Protein AF-A0A8I6S4B0-F1 (afdb_monomer)

Structure (mmCIF, N/CA/C/O backbone):
data_AF-A0A8I6S4B0-F1
#
_entry.id   AF-A0A8I6S4B0-F1
#
loop_
_atom_site.group_PDB
_atom_site.id
_atom_site.type_symbol
_atom_site.label_atom_id
_atom_site.label_alt_id
_atom_site.label_comp_id
_atom_site.label_asym_id
_atom_site.label_entity_id
_atom_site.label_seq_id
_atom_site.pdbx_PDB_ins_code
_atom_site.Cartn_x
_atom_site.Cartn_y
_atom_site.Cartn_z
_atom_site.occupancy
_atom_site.B_iso_or_equiv
_atom_site.auth_seq_id
_atom_site.auth_comp_id
_atom_site.auth_asym_id
_atom_site.auth_atom_id
_atom_site.pdbx_PDB_model_num
ATOM 1 N N . MET A 1 1 ? 29.701 54.130 19.576 1.00 56.31 1 MET A N 1
ATOM 2 C CA . MET A 1 1 ? 31.025 53.532 19.880 1.00 56.31 1 MET A CA 1
ATOM 3 C C . MET A 1 1 ? 30.934 52.003 20.043 1.00 56.31 1 MET A C 1
ATOM 5 O O . MET A 1 1 ? 31.417 51.473 21.028 1.00 56.31 1 MET A O 1
ATOM 9 N N . ALA A 1 2 ? 30.319 51.263 19.106 1.00 49.75 2 ALA A N 1
ATOM 10 C CA . ALA A 1 2 ? 30.254 49.789 19.199 1.00 49.75 2 ALA A CA 1
ATOM 11 C C . ALA A 1 2 ? 29.962 49.091 17.852 1.00 49.75 2 ALA A C 1
ATOM 13 O O . ALA A 1 2 ? 29.306 48.055 17.821 1.00 49.75 2 ALA A O 1
ATOM 14 N N . GLN A 1 3 ? 30.398 49.660 16.721 1.00 53.59 3 GLN A N 1
ATOM 15 C CA . GLN A 1 3 ? 30.021 49.119 15.403 1.00 53.59 3 GLN A CA 1
ATOM 16 C C . GLN A 1 3 ? 31.141 49.125 14.353 1.00 53.59 3 GLN A C 1
ATOM 18 O O . GLN A 1 3 ? 30.878 48.882 13.185 1.00 53.59 3 GLN A O 1
ATOM 23 N N . PHE A 1 4 ? 32.395 49.331 14.774 1.00 53.09 4 PHE A N 1
ATOM 24 C CA . PHE A 1 4 ? 33.564 49.317 13.879 1.00 53.09 4 PHE A CA 1
ATOM 25 C C . PHE A 1 4 ? 34.634 48.268 14.242 1.00 53.09 4 PHE A C 1
ATOM 27 O O . PHE A 1 4 ? 35.578 48.080 13.488 1.00 53.09 4 PHE A O 1
ATOM 34 N N . PHE A 1 5 ? 34.471 47.509 15.336 1.00 47.19 5 PHE A N 1
ATOM 35 C CA . PHE A 1 5 ? 35.444 46.480 15.750 1.00 47.19 5 PHE A CA 1
ATOM 36 C C . PHE A 1 5 ? 35.205 45.080 15.158 1.00 47.19 5 PHE A C 1
ATOM 38 O O . PHE A 1 5 ? 36.092 44.236 15.222 1.00 47.19 5 PHE A O 1
ATOM 45 N N . LYS A 1 6 ? 34.042 44.806 14.549 1.00 41.59 6 LYS A N 1
ATOM 46 C CA . LYS A 1 6 ? 33.735 43.470 13.995 1.00 41.59 6 LYS A CA 1
ATOM 47 C C . LYS A 1 6 ? 34.281 43.217 12.586 1.00 41.59 6 LYS A C 1
ATOM 49 O O . LYS A 1 6 ? 34.340 42.066 12.179 1.00 41.59 6 LYS A O 1
ATOM 54 N N . VAL A 1 7 ? 34.712 44.250 11.858 1.00 48.53 7 VAL A N 1
ATOM 55 C CA . VAL A 1 7 ? 35.228 44.084 10.482 1.00 48.53 7 VAL A CA 1
ATOM 56 C C . VAL A 1 7 ? 36.734 43.783 10.469 1.00 48.53 7 VAL A C 1
ATOM 58 O O . VAL A 1 7 ? 37.209 43.064 9.598 1.00 48.53 7 VAL A O 1
ATOM 61 N N . ALA A 1 8 ? 37.486 44.232 11.479 1.00 49.47 8 ALA A N 1
ATOM 62 C CA . ALA A 1 8 ? 38.935 44.014 11.537 1.00 49.47 8 ALA A CA 1
ATOM 63 C C . ALA A 1 8 ? 39.343 42.578 11.934 1.00 49.47 8 ALA A C 1
ATOM 65 O O . ALA A 1 8 ? 40.435 42.142 11.584 1.00 49.47 8 ALA A O 1
ATOM 66 N N . LEU A 1 9 ? 38.477 41.814 12.614 1.00 46.06 9 LEU A N 1
ATOM 67 C CA . LEU A 1 9 ? 38.795 40.438 13.030 1.00 46.06 9 LEU A CA 1
ATOM 68 C C . LEU A 1 9 ? 38.644 39.411 11.889 1.00 46.06 9 LEU A C 1
ATOM 70 O O . LEU A 1 9 ? 39.206 38.324 11.963 1.00 46.06 9 LEU A O 1
ATOM 74 N N . PHE A 1 10 ? 37.922 39.745 10.814 1.00 46.94 10 PHE A N 1
ATOM 75 C CA . PHE A 1 10 ? 37.656 38.793 9.728 1.00 46.94 10 PHE A CA 1
ATOM 76 C C . PHE A 1 10 ? 38.780 38.732 8.678 1.00 46.94 10 PHE A C 1
ATOM 78 O O . PHE A 1 10 ? 38.940 37.720 8.005 1.00 46.94 10 PHE A O 1
ATOM 85 N N . ALA A 1 11 ? 39.605 39.778 8.561 1.00 50.56 11 ALA A N 1
ATOM 86 C CA . ALA A 1 11 ? 40.691 39.819 7.578 1.00 50.56 11 ALA A CA 1
ATOM 87 C C . ALA A 1 11 ? 41.977 39.100 8.039 1.00 50.56 11 ALA A C 1
ATOM 89 O O . ALA A 1 11 ? 42.786 38.700 7.206 1.00 50.56 11 ALA A O 1
ATOM 90 N N . ALA A 1 12 ? 42.171 38.891 9.347 1.00 46.47 12 ALA A N 1
ATOM 91 C CA . ALA A 1 12 ? 43.397 38.284 9.878 1.00 46.47 12 ALA A CA 1
ATOM 92 C C . ALA A 1 12 ? 43.407 36.740 9.843 1.00 46.47 12 ALA A C 1
ATOM 94 O O . ALA A 1 12 ? 44.477 36.140 9.869 1.00 46.47 12 ALA A O 1
ATOM 95 N N . LEU A 1 13 ? 42.245 36.080 9.739 1.00 44.72 13 LEU A N 1
ATOM 96 C CA . LEU A 1 13 ? 42.151 34.610 9.708 1.00 44.72 13 LEU A CA 1
ATOM 97 C C . LEU A 1 13 ? 42.409 33.993 8.325 1.00 44.72 13 LEU A C 1
ATOM 99 O O . LEU A 1 13 ? 42.741 32.816 8.235 1.00 44.72 13 LEU A O 1
ATOM 103 N N . VAL A 1 14 ? 42.307 34.778 7.249 1.00 48.75 14 VAL A N 1
ATOM 104 C CA . VAL A 1 14 ? 42.539 34.285 5.879 1.00 48.75 14 VAL A CA 1
ATOM 105 C C . VAL A 1 14 ? 44.039 34.196 5.564 1.00 48.75 14 VAL A C 1
ATOM 107 O O . VAL A 1 14 ? 44.466 33.308 4.832 1.00 48.75 14 VAL A O 1
ATOM 110 N N . ALA A 1 15 ? 44.867 35.055 6.169 1.00 52.44 15 ALA A N 1
ATOM 111 C CA . ALA A 1 15 ? 46.301 35.127 5.877 1.00 52.44 15 ALA A CA 1
ATOM 112 C C . ALA A 1 15 ? 47.161 34.053 6.577 1.00 52.44 15 ALA A C 1
ATOM 114 O O . ALA A 1 15 ? 48.301 33.843 6.175 1.00 52.44 15 ALA A O 1
ATOM 115 N N . LEU A 1 16 ? 46.646 33.347 7.592 1.00 43.81 16 LEU A N 1
ATOM 116 C CA . LEU A 1 16 ? 47.390 32.263 8.259 1.00 43.81 16 LEU A CA 1
ATOM 117 C C . LEU A 1 16 ? 47.235 30.902 7.547 1.00 43.81 16 LEU A C 1
ATOM 119 O O . LEU A 1 16 ? 47.942 29.952 7.866 1.00 43.81 16 LEU A O 1
ATOM 123 N N . CYS A 1 17 ? 46.325 30.787 6.574 1.00 52.12 17 CYS A N 1
ATOM 124 C CA . CYS A 1 17 ? 45.951 29.502 5.976 1.00 52.12 17 CYS A CA 1
ATOM 125 C C . CYS A 1 17 ? 46.821 29.083 4.769 1.00 52.12 17 CYS A C 1
ATOM 127 O O . CYS A 1 17 ? 46.672 27.974 4.269 1.00 52.12 17 CYS A O 1
ATOM 129 N N . THR A 1 18 ? 47.750 29.922 4.295 1.00 50.62 18 THR A N 1
ATOM 130 C CA . THR A 1 18 ? 48.468 29.679 3.024 1.00 50.62 18 THR A CA 1
ATOM 131 C C . THR A 1 18 ? 49.934 29.253 3.163 1.00 50.62 18 THR A C 1
ATOM 133 O O . THR A 1 18 ? 50.663 29.316 2.179 1.00 50.62 18 THR A O 1
ATOM 136 N N . ALA A 1 19 ? 50.406 28.852 4.348 1.00 56.97 19 ALA A N 1
ATOM 137 C CA . ALA A 1 19 ? 51.841 28.615 4.578 1.00 56.97 19 ALA A CA 1
ATOM 138 C C . ALA A 1 19 ? 52.209 27.238 5.167 1.00 56.97 19 ALA A C 1
ATOM 140 O O . ALA A 1 19 ? 53.263 27.108 5.784 1.00 56.97 19 ALA A O 1
ATOM 141 N N . PHE A 1 20 ? 51.393 26.202 4.952 1.00 52.09 20 PHE A N 1
ATOM 142 C CA . PHE A 1 20 ? 51.799 24.820 5.234 1.00 52.09 20 PHE A CA 1
ATOM 143 C C . PHE A 1 20 ? 51.705 23.987 3.947 1.00 52.09 20 PHE A C 1
ATOM 145 O O . PHE A 1 20 ? 50.595 23.801 3.448 1.00 52.09 20 PHE A O 1
ATOM 152 N N . PRO A 1 21 ? 52.831 23.522 3.366 1.00 56.28 21 PRO A N 1
ATOM 153 C CA . PRO A 1 21 ? 52.785 22.662 2.188 1.00 56.28 21 PRO A CA 1
ATOM 154 C C . PRO A 1 21 ? 52.135 21.314 2.539 1.00 56.28 21 PRO A C 1
ATOM 156 O O . PRO A 1 21 ? 52.511 20.643 3.500 1.00 56.28 21 PRO A O 1
ATOM 159 N N . VAL A 1 22 ? 51.123 20.949 1.750 1.00 56.44 22 VAL A N 1
ATOM 160 C CA . VAL A 1 22 ? 50.162 19.843 1.938 1.00 56.44 22 VAL A CA 1
ATOM 161 C C . VAL A 1 22 ? 50.714 18.523 1.369 1.00 56.44 22 VAL A C 1
ATOM 163 O O . VAL A 1 22 ? 49.997 17.749 0.752 1.00 56.44 22 VAL A O 1
ATOM 166 N N . GLU A 1 23 ? 52.010 18.255 1.515 1.00 53.72 23 GLU A N 1
ATOM 167 C CA . GLU A 1 23 ? 52.660 17.147 0.784 1.00 53.72 23 GLU A CA 1
ATOM 168 C C . GLU A 1 23 ? 53.089 15.964 1.663 1.00 53.72 23 GLU A C 1
ATOM 170 O O . GLU A 1 23 ? 53.444 14.918 1.135 1.00 53.72 23 GLU A O 1
ATOM 175 N N . TYR A 1 24 ? 52.977 16.056 2.993 1.00 51.09 24 TYR A N 1
ATOM 176 C CA . TYR A 1 24 ? 53.431 14.979 3.890 1.00 51.09 24 TYR A CA 1
ATOM 177 C C . TYR A 1 24 ? 52.361 13.921 4.239 1.00 51.09 24 TYR A C 1
ATOM 179 O O . TYR A 1 24 ? 52.690 12.862 4.763 1.00 51.09 24 TYR A O 1
ATOM 187 N N . LEU A 1 25 ? 51.074 14.161 3.961 1.00 52.44 25 LEU A N 1
ATOM 188 C CA . LEU A 1 25 ? 49.995 13.229 4.347 1.00 52.44 25 LEU A CA 1
ATOM 189 C C . LEU A 1 25 ? 49.601 12.223 3.254 1.00 52.44 25 LEU A C 1
ATOM 191 O O . LEU A 1 25 ? 48.830 11.309 3.529 1.00 52.44 25 LEU A O 1
ATOM 195 N N . ALA A 1 26 ? 50.132 12.356 2.037 1.00 52.47 26 ALA A N 1
ATOM 196 C CA . ALA A 1 26 ? 49.772 11.480 0.921 1.00 52.47 26 ALA A CA 1
ATOM 197 C C . ALA A 1 26 ? 50.385 10.068 1.023 1.00 52.47 26 ALA A C 1
ATOM 199 O O . ALA A 1 26 ? 49.853 9.127 0.440 1.00 52.47 26 ALA A O 1
ATOM 200 N N . GLU A 1 27 ? 51.484 9.898 1.766 1.00 53.72 27 GLU A N 1
ATOM 201 C CA . GLU A 1 27 ? 52.213 8.621 1.817 1.00 53.72 27 GLU A CA 1
ATOM 202 C C . GLU A 1 27 ? 51.627 7.596 2.801 1.00 53.72 27 GLU A C 1
ATOM 204 O O . GLU A 1 27 ? 51.869 6.401 2.642 1.00 53.72 27 GLU A O 1
ATOM 209 N N . LEU A 1 28 ? 50.828 8.017 3.790 1.00 52.91 28 LEU A N 1
ATOM 210 C CA . LEU A 1 28 ? 50.251 7.088 4.774 1.00 52.91 28 LEU A CA 1
ATOM 211 C C . LEU A 1 28 ? 48.935 6.441 4.309 1.00 52.91 28 LEU A C 1
ATOM 213 O O . LEU A 1 28 ? 48.594 5.357 4.774 1.00 52.91 28 LEU A O 1
ATOM 217 N N . ASP A 1 29 ? 48.206 7.092 3.399 1.00 49.72 29 ASP A N 1
ATOM 218 C CA . ASP A 1 29 ? 46.874 6.653 2.953 1.00 49.72 29 ASP A CA 1
ATOM 219 C C . ASP A 1 29 ? 46.955 5.487 1.949 1.00 49.72 29 ASP A C 1
ATOM 221 O O . ASP A 1 29 ? 46.110 4.595 1.923 1.00 49.72 29 ASP A O 1
ATOM 225 N N . TYR A 1 30 ? 48.043 5.420 1.174 1.00 53.50 30 TYR A N 1
ATOM 226 C CA . TYR A 1 30 ? 48.243 4.371 0.168 1.00 53.50 30 TYR A CA 1
ATOM 227 C C . TYR A 1 30 ? 48.518 2.982 0.760 1.00 53.50 30 TYR A C 1
ATOM 229 O O . TYR A 1 30 ? 48.331 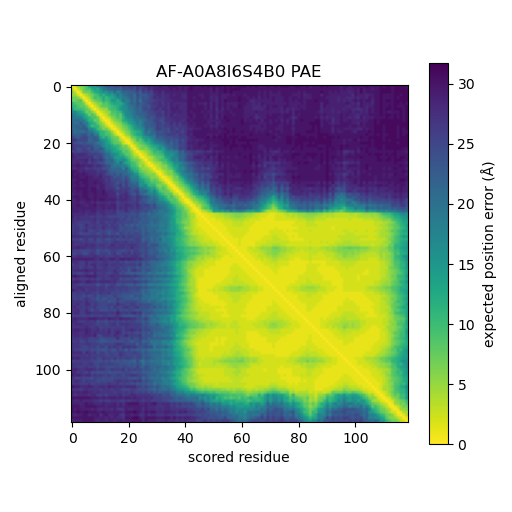1.973 0.080 1.00 53.50 30 TYR A O 1
ATOM 237 N N . ALA A 1 31 ? 48.965 2.911 2.016 1.00 51.69 31 ALA A N 1
ATOM 238 C CA . ALA A 1 31 ? 49.314 1.649 2.662 1.00 51.69 31 ALA A CA 1
ATOM 239 C C . ALA A 1 31 ? 48.094 0.886 3.212 1.00 51.69 31 ALA A C 1
ATOM 241 O O . ALA A 1 31 ? 48.220 -0.304 3.494 1.00 51.69 31 ALA A O 1
ATOM 242 N N . LEU A 1 32 ? 46.931 1.541 3.364 1.00 52.19 32 LEU A N 1
ATOM 243 C CA . LEU A 1 32 ? 45.705 0.935 3.906 1.00 52.19 32 LEU A CA 1
ATOM 244 C C . LEU A 1 32 ? 44.592 0.766 2.863 1.00 52.19 32 LEU A C 1
ATOM 246 O O . LEU A 1 32 ? 43.427 0.622 3.231 1.00 52.19 32 LEU A O 1
ATOM 250 N N . ALA A 1 33 ? 44.929 0.752 1.570 1.00 55.00 33 ALA A N 1
ATOM 251 C CA . ALA A 1 33 ? 44.008 0.315 0.524 1.00 55.00 33 ALA A CA 1
ATOM 252 C C . ALA A 1 33 ? 43.797 -1.209 0.635 1.00 55.00 33 ALA A C 1
ATOM 254 O O . ALA A 1 33 ? 44.321 -2.003 -0.148 1.00 55.00 33 ALA A O 1
ATOM 255 N N . ASP A 1 34 ? 43.076 -1.593 1.686 1.00 53.59 34 ASP A N 1
ATOM 256 C CA . ASP A 1 34 ? 42.630 -2.938 1.990 1.00 53.59 34 ASP A CA 1
ATOM 257 C C . ASP A 1 34 ? 41.841 -3.484 0.803 1.00 53.59 34 ASP A C 1
ATOM 259 O O . ASP A 1 34 ? 40.987 -2.817 0.206 1.00 53.59 34 ASP A O 1
ATOM 263 N N . GLN A 1 35 ? 42.177 -4.712 0.433 1.00 52.88 35 GLN A N 1
ATOM 264 C CA . GLN A 1 35 ? 41.580 -5.431 -0.675 1.00 52.88 35 GLN A CA 1
ATOM 265 C C . GLN A 1 35 ? 40.183 -5.915 -0.282 1.00 52.88 35 GLN A C 1
ATOM 267 O O . GLN A 1 35 ? 39.938 -7.108 -0.124 1.00 52.88 35 GLN A O 1
ATOM 272 N N . HIS A 1 36 ? 39.228 -4.996 -0.183 1.00 54.88 36 HIS A N 1
ATOM 273 C CA . HIS A 1 36 ? 37.819 -5.355 -0.218 1.00 54.88 36 HIS A CA 1
ATOM 274 C C . HIS A 1 36 ? 37.433 -5.621 -1.672 1.00 54.88 36 HIS A C 1
ATOM 276 O O . HIS A 1 36 ? 36.918 -4.756 -2.382 1.00 54.88 36 HIS A O 1
ATOM 282 N N . GLN A 1 37 ? 37.708 -6.840 -2.138 1.00 48.81 37 GLN A N 1
ATOM 283 C CA . GLN A 1 37 ? 37.030 -7.381 -3.308 1.00 48.81 37 GLN A CA 1
ATOM 284 C C . GLN A 1 37 ? 35.541 -7.489 -2.963 1.00 48.81 37 GLN A C 1
ATOM 286 O O . GLN A 1 37 ? 35.085 -8.487 -2.415 1.00 48.81 37 GLN A O 1
ATOM 291 N N . HIS A 1 38 ? 34.781 -6.429 -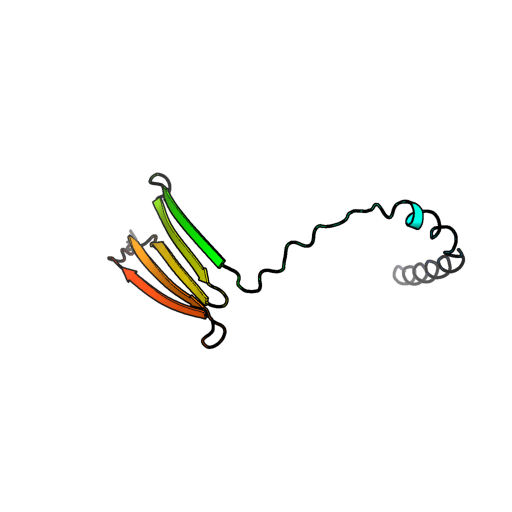3.238 1.00 57.72 38 HIS A N 1
ATOM 292 C CA . HIS A 1 38 ? 33.334 -6.530 -3.331 1.00 57.72 38 HIS A CA 1
ATOM 293 C C . HIS A 1 38 ? 33.035 -7.480 -4.494 1.00 57.72 38 HIS A C 1
ATOM 295 O O . HIS A 1 38 ? 33.230 -7.114 -5.655 1.00 57.72 38 HIS A O 1
ATOM 301 N N . GLU A 1 39 ? 32.591 -8.701 -4.189 1.00 62.28 39 GLU A N 1
ATOM 302 C CA . GLU A 1 39 ? 31.860 -9.519 -5.153 1.00 62.28 39 GLU A CA 1
ATOM 303 C C . GLU A 1 39 ? 30.739 -8.646 -5.723 1.00 62.28 39 GLU A C 1
ATOM 305 O O . GLU A 1 39 ? 29.826 -8.221 -5.013 1.00 62.28 39 GLU A O 1
ATOM 310 N N . GLN A 1 40 ? 30.858 -8.288 -7.002 1.00 62.31 40 GLN A N 1
ATOM 311 C CA . GLN A 1 40 ? 29.778 -7.621 -7.704 1.00 62.31 40 GLN A CA 1
ATOM 312 C C . GLN A 1 40 ? 28.705 -8.673 -7.958 1.00 62.31 40 GLN A C 1
ATOM 314 O O . GLN A 1 40 ? 28.791 -9.434 -8.921 1.00 62.31 40 GLN A O 1
ATOM 319 N N . GLU A 1 41 ? 27.716 -8.730 -7.067 1.00 68.12 41 GLU A N 1
ATOM 320 C CA . GLU A 1 41 ? 26.442 -9.392 -7.343 1.00 68.12 41 GLU A CA 1
ATOM 321 C C . GLU A 1 41 ? 25.965 -8.948 -8.738 1.00 68.12 41 GLU A C 1
ATOM 323 O O . GLU A 1 41 ? 25.947 -7.741 -9.022 1.00 68.12 41 GLU A O 1
ATOM 328 N N . PRO A 1 42 ? 25.629 -9.885 -9.644 1.00 69.38 42 PRO A N 1
ATOM 329 C CA . PRO A 1 42 ? 25.214 -9.541 -10.993 1.00 69.38 42 PRO A CA 1
ATOM 330 C C . PRO A 1 42 ? 24.013 -8.598 -10.924 1.00 69.38 42 PRO A C 1
ATOM 332 O O . PRO A 1 42 ? 22.988 -8.909 -10.317 1.00 69.38 42 PRO A O 1
ATOM 335 N N . TYR A 1 43 ? 24.146 -7.427 -11.546 1.00 72.69 43 TYR A N 1
ATOM 336 C CA . TYR A 1 43 ? 23.086 -6.427 -11.585 1.00 72.69 43 TYR A CA 1
ATOM 337 C C . TYR A 1 43 ? 21.821 -7.042 -12.201 1.00 72.69 43 TYR A C 1
ATOM 339 O O . TYR A 1 43 ? 21.789 -7.383 -13.385 1.00 72.69 43 TYR A O 1
ATOM 347 N N . ASN A 1 44 ? 20.773 -7.214 -11.393 1.00 75.94 44 ASN A N 1
ATOM 348 C CA . ASN A 1 44 ? 19.514 -7.761 -11.876 1.00 75.94 44 ASN A CA 1
ATOM 349 C C . ASN A 1 44 ? 18.761 -6.688 -12.678 1.00 75.94 44 ASN A C 1
ATOM 351 O O . ASN A 1 44 ? 18.142 -5.789 -12.111 1.00 75.94 44 ASN A O 1
ATOM 355 N N . HIS A 1 45 ? 18.794 -6.813 -14.005 1.00 85.56 45 HIS A N 1
ATOM 356 C CA . HIS A 1 45 ? 18.080 -5.935 -14.938 1.00 85.56 45 HIS A CA 1
ATOM 357 C C . HIS A 1 45 ? 16.546 -6.060 -14.871 1.00 85.56 45 HIS A C 1
ATOM 359 O O . HIS A 1 45 ? 15.850 -5.295 -15.532 1.00 85.56 45 HIS A O 1
ATOM 365 N N . HIS A 1 46 ? 16.011 -7.006 -14.093 1.00 93.81 46 HIS A N 1
ATOM 366 C CA . HIS A 1 46 ? 14.582 -7.272 -13.959 1.00 93.81 46 HIS A CA 1
ATOM 367 C C . HIS A 1 46 ? 14.183 -7.391 -12.476 1.00 93.81 46 HIS A C 1
ATOM 369 O O . HIS A 1 46 ? 14.072 -8.501 -11.938 1.00 93.81 46 HIS A O 1
ATOM 375 N N . PRO A 1 47 ? 14.003 -6.259 -11.767 1.00 94.00 47 PRO A N 1
ATOM 376 C CA . PRO A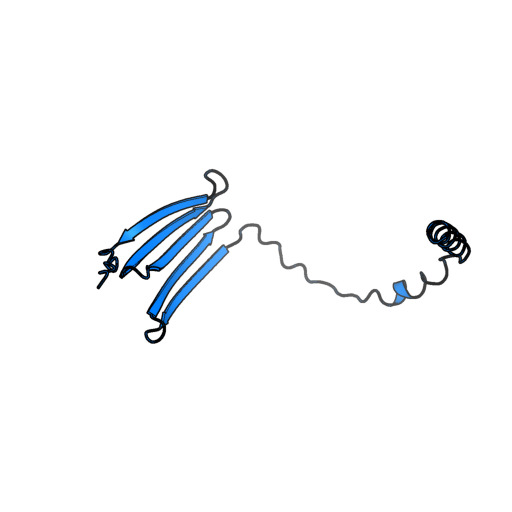 1 47 ? 13.674 -6.278 -10.347 1.00 94.00 47 PRO A CA 1
ATOM 377 C C . PRO A 1 47 ? 12.321 -6.955 -10.116 1.00 94.00 47 PRO A C 1
ATOM 379 O O . PRO A 1 47 ? 11.331 -6.640 -10.774 1.00 94.00 47 PRO A O 1
ATOM 382 N N . LYS A 1 48 ? 12.276 -7.878 -9.153 1.00 97.50 48 LYS A N 1
ATOM 383 C CA . LYS A 1 48 ? 11.074 -8.644 -8.828 1.00 97.50 48 LYS A CA 1
ATOM 384 C C . LYS A 1 48 ? 10.932 -8.805 -7.325 1.00 97.50 48 LYS A C 1
ATOM 386 O O . LYS A 1 48 ? 11.872 -9.230 -6.658 1.00 97.50 48 LYS A O 1
ATOM 391 N N . TYR A 1 49 ? 9.757 -8.479 -6.803 1.00 98.19 49 TYR A N 1
ATOM 392 C CA . TYR A 1 49 ? 9.403 -8.718 -5.408 1.00 98.19 49 TYR A CA 1
ATOM 393 C C . TYR A 1 49 ? 7.902 -8.936 -5.267 1.00 98.19 49 TYR A C 1
ATOM 395 O O . TYR A 1 49 ? 7.116 -8.572 -6.136 1.00 98.19 49 TYR A O 1
ATOM 403 N N . SER A 1 50 ? 7.512 -9.507 -4.136 1.00 98.62 50 SER A N 1
ATOM 404 C CA . SER A 1 50 ? 6.130 -9.552 -3.682 1.00 98.62 50 SER A CA 1
ATOM 405 C C . SER A 1 50 ? 6.135 -9.502 -2.166 1.00 98.62 50 SER A C 1
ATOM 407 O O . SER A 1 50 ? 6.923 -10.203 -1.530 1.00 98.62 50 SER A O 1
ATOM 409 N N . PHE A 1 51 ? 5.255 -8.700 -1.583 1.00 98.81 51 PHE A N 1
ATOM 410 C CA . PHE A 1 51 ? 5.061 -8.668 -0.143 1.00 98.81 51 PHE A CA 1
ATOM 411 C C . PHE A 1 51 ? 3.603 -8.399 0.205 1.00 98.81 51 PHE A C 1
ATOM 413 O O . PHE A 1 51 ? 2.838 -7.823 -0.569 1.00 98.81 51 PHE A O 1
ATOM 420 N N . ASN A 1 52 ? 3.225 -8.798 1.411 1.00 98.75 52 ASN A N 1
ATOM 421 C CA . ASN A 1 52 ? 1.934 -8.477 1.984 1.00 98.75 52 ASN A CA 1
ATOM 422 C C . ASN A 1 52 ? 2.046 -8.394 3.506 1.00 98.75 52 ASN A C 1
ATOM 424 O O . ASN A 1 52 ? 2.809 -9.132 4.128 1.00 98.75 52 ASN A O 1
ATOM 428 N N . TYR A 1 53 ? 1.269 -7.503 4.108 1.00 98.62 53 TYR A N 1
ATOM 429 C CA . TYR A 1 53 ? 1.141 -7.395 5.554 1.00 98.62 53 TYR A CA 1
ATOM 430 C C . TYR A 1 53 ? -0.255 -6.906 5.933 1.00 98.62 53 TYR A C 1
ATOM 432 O O . TYR A 1 53 ? -0.977 -6.307 5.137 1.00 98.62 53 TYR A O 1
ATOM 440 N N . GLY A 1 54 ? -0.635 -7.139 7.185 1.00 98.38 54 GLY A N 1
ATOM 441 C CA . GLY A 1 54 ? -1.879 -6.625 7.733 1.00 98.38 54 GLY A CA 1
ATOM 442 C C . GLY A 1 54 ? -1.786 -6.397 9.230 1.00 98.38 54 GLY A C 1
ATOM 443 O O . GLY A 1 54 ? -1.009 -7.051 9.924 1.00 98.38 54 GLY A O 1
ATOM 444 N N . VAL A 1 55 ? -2.598 -5.463 9.714 1.00 98.50 55 VAL A N 1
ATOM 445 C CA . VAL A 1 55 ? -2.808 -5.194 11.134 1.00 98.50 55 VAL A CA 1
ATOM 446 C C . VAL A 1 55 ? -4.285 -5.387 11.432 1.00 98.50 55 VAL A C 1
ATOM 448 O O . VAL A 1 55 ? -5.147 -4.929 10.682 1.00 98.50 55 VAL A O 1
ATOM 451 N N . LYS A 1 56 ? -4.562 -6.093 12.525 1.00 97.69 56 LYS A N 1
ATOM 452 C CA . LYS A 1 56 ? -5.895 -6.227 13.100 1.00 97.69 56 LYS A CA 1
ATOM 453 C C . LYS A 1 56 ? -5.762 -6.153 14.612 1.00 97.69 56 LYS A C 1
ATOM 455 O O . LYS A 1 56 ? -5.635 -7.177 15.279 1.00 97.69 56 LYS A O 1
ATOM 460 N N . ASP A 1 57 ? -5.764 -4.935 15.128 1.00 97.69 57 ASP A N 1
ATOM 461 C CA . ASP A 1 57 ? -5.676 -4.663 16.554 1.00 97.69 57 ASP A CA 1
ATOM 462 C C . ASP A 1 57 ? -7.041 -4.220 17.088 1.00 97.69 57 ASP A C 1
ATOM 464 O O . ASP A 1 57 ? -7.537 -3.135 16.796 1.00 97.69 57 ASP A O 1
ATOM 468 N N . THR A 1 58 ? -7.665 -5.077 17.893 1.00 94.50 58 THR A N 1
ATOM 469 C CA . THR A 1 58 ? -8.968 -4.793 18.504 1.00 94.50 58 THR A CA 1
ATOM 470 C C . THR A 1 58 ? -8.891 -3.801 19.661 1.00 94.50 58 THR A C 1
ATOM 472 O O . THR A 1 58 ? -9.926 -3.276 20.057 1.00 94.50 58 THR A O 1
ATOM 475 N N . HIS A 1 59 ? -7.707 -3.569 20.237 1.00 96.31 59 HIS A N 1
ATOM 476 C CA . HIS A 1 59 ? -7.534 -2.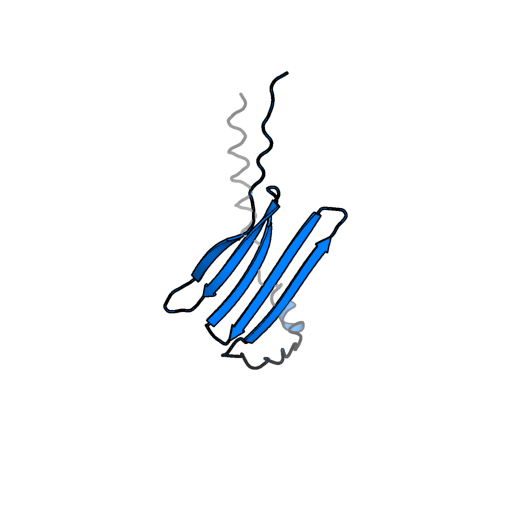615 21.327 1.00 96.31 59 HIS A CA 1
ATOM 477 C C . HIS A 1 59 ? -7.503 -1.176 20.806 1.00 96.31 59 HIS A C 1
ATOM 479 O O . HIS A 1 59 ? -8.198 -0.316 21.341 1.00 96.31 59 HIS A O 1
ATOM 485 N N . THR A 1 60 ? -6.737 -0.926 19.742 1.00 95.38 60 THR A N 1
ATOM 486 C CA . THR A 1 60 ? -6.656 0.398 19.103 1.00 95.38 60 THR A CA 1
ATOM 487 C C . THR A 1 60 ? -7.717 0.618 18.023 1.00 95.38 60 THR A C 1
ATOM 489 O O . THR A 1 60 ? -8.002 1.761 17.677 1.00 95.38 60 THR A O 1
ATOM 492 N N . GLY A 1 61 ? -8.313 -0.456 17.493 1.00 93.81 61 GLY A N 1
ATOM 493 C CA . GLY A 1 61 ? -9.242 -0.407 16.360 1.00 93.81 61 GLY A CA 1
ATOM 494 C C . GLY A 1 61 ? -8.551 -0.340 14.993 1.00 93.81 61 GLY A C 1
ATOM 495 O O . GLY A 1 61 ? -9.229 -0.194 13.977 1.00 93.81 61 GLY A O 1
ATOM 496 N N . ASP A 1 62 ? -7.220 -0.451 14.946 1.00 96.62 62 ASP A N 1
ATOM 497 C CA . ASP A 1 62 ? -6.438 -0.408 13.712 1.00 96.62 62 ASP A CA 1
ATOM 498 C C . ASP A 1 62 ? -6.650 -1.681 12.883 1.00 96.62 62 ASP A C 1
ATOM 500 O O . ASP A 1 62 ? -6.237 -2.786 13.256 1.00 96.62 62 ASP A O 1
ATOM 504 N N . VAL A 1 63 ? -7.309 -1.519 11.736 1.00 98.31 63 VAL A N 1
ATOM 505 C CA . VAL A 1 63 ? -7.516 -2.582 10.754 1.00 98.31 63 VAL A CA 1
ATOM 506 C C . VAL A 1 63 ? -7.050 -2.086 9.394 1.00 98.31 63 VAL A C 1
ATOM 508 O O . VAL A 1 63 ? -7.687 -1.230 8.775 1.00 98.31 63 VAL A O 1
ATOM 511 N N . LYS A 1 64 ? -5.937 -2.644 8.917 1.00 98.38 64 LYS A N 1
ATOM 512 C CA . LYS A 1 64 ? -5.359 -2.319 7.611 1.00 98.38 64 LYS A CA 1
ATOM 513 C C . LYS A 1 64 ? -4.685 -3.519 6.966 1.00 98.38 64 LYS A C 1
ATOM 515 O O . LYS A 1 64 ? -4.224 -4.431 7.646 1.00 98.38 64 LYS A O 1
ATOM 520 N N . HIS A 1 65 ? -4.606 -3.498 5.646 1.00 98.75 65 HIS A N 1
ATOM 521 C CA . HIS A 1 65 ? -3.916 -4.507 4.851 1.00 98.75 65 HIS A CA 1
ATOM 522 C C . HIS A 1 65 ? -3.200 -3.833 3.687 1.00 98.75 65 HIS A C 1
ATOM 524 O O . HIS A 1 65 ? -3.684 -2.835 3.156 1.00 98.75 65 HIS A O 1
ATOM 530 N N . HIS A 1 66 ? -2.062 -4.386 3.291 1.00 98.88 66 HIS A N 1
ATOM 531 C CA . HIS A 1 66 ? -1.306 -3.961 2.128 1.00 98.88 66 HIS A CA 1
ATOM 532 C C . HIS A 1 66 ? -0.724 -5.185 1.426 1.00 98.88 66 HIS A C 1
ATOM 534 O O . HIS A 1 66 ? -0.161 -6.062 2.081 1.00 98.88 66 HIS A O 1
ATOM 540 N N . SER A 1 67 ? -0.797 -5.216 0.103 1.00 98.88 67 SER A N 1
ATOM 541 C CA . SER A 1 67 ? -0.060 -6.168 -0.726 1.00 98.88 67 SER A CA 1
ATOM 542 C C . SER A 1 67 ? 0.459 -5.475 -1.971 1.00 98.88 67 SER A C 1
ATOM 544 O O . SER A 1 67 ? -0.297 -4.738 -2.600 1.00 98.88 67 SER A O 1
ATOM 546 N N . GLU A 1 68 ? 1.696 -5.760 -2.350 1.00 98.88 68 GLU A N 1
ATOM 547 C CA . GLU A 1 68 ? 2.297 -5.233 -3.567 1.00 98.88 68 GLU A CA 1
ATOM 548 C C . GLU A 1 68 ? 3.218 -6.270 -4.197 1.00 98.88 68 GLU A C 1
ATOM 550 O O . GLU A 1 68 ? 3.970 -6.971 -3.516 1.00 98.88 68 GLU A O 1
ATOM 555 N N . GLU A 1 69 ? 3.176 -6.326 -5.517 1.00 98.81 69 GLU A N 1
ATOM 556 C CA . GLU A 1 69 ? 4.103 -7.073 -6.342 1.00 98.81 69 GLU A CA 1
ATOM 557 C C . GLU A 1 69 ? 4.743 -6.153 -7.377 1.00 98.81 69 GLU A C 1
ATOM 559 O O . GLU A 1 69 ? 4.124 -5.218 -7.895 1.00 98.81 69 GLU A O 1
ATOM 564 N N . ARG A 1 70 ? 5.999 -6.454 -7.695 1.00 98.38 70 ARG A N 1
ATOM 565 C CA . ARG A 1 70 ? 6.729 -5.853 -8.800 1.00 98.38 70 ARG A CA 1
ATOM 566 C C . ARG A 1 70 ? 7.255 -6.938 -9.709 1.00 98.38 70 ARG A C 1
ATOM 568 O O . ARG A 1 70 ? 7.865 -7.897 -9.239 1.00 98.38 70 ARG A O 1
ATOM 575 N N . ASP A 1 71 ? 7.084 -6.727 -11.004 1.00 97.88 71 ASP A N 1
ATOM 576 C CA . ASP A 1 71 ? 7.678 -7.541 -12.054 1.00 97.88 71 ASP A CA 1
ATOM 577 C C . ASP A 1 71 ? 8.311 -6.620 -13.106 1.00 97.88 71 ASP A C 1
ATOM 579 O O . ASP A 1 71 ? 7.621 -6.015 -13.930 1.00 97.88 71 ASP A O 1
ATOM 583 N N . GLY A 1 72 ? 9.633 -6.454 -13.038 1.00 96.88 72 GLY A N 1
ATOM 584 C CA . GLY A 1 72 ? 10.380 -5.534 -13.893 1.00 96.88 72 GLY A CA 1
ATOM 585 C C . GLY A 1 72 ? 9.971 -4.081 -13.656 1.00 96.88 72 GLY A C 1
ATOM 586 O O . GLY A 1 72 ? 10.169 -3.535 -12.570 1.00 96.88 72 GLY A O 1
ATOM 587 N N . ASP A 1 73 ? 9.389 -3.452 -14.671 1.00 96.25 73 ASP A N 1
ATOM 588 C CA . ASP A 1 73 ? 8.940 -2.055 -14.627 1.00 96.25 73 ASP A CA 1
ATOM 589 C C . ASP A 1 73 ? 7.483 -1.889 -14.178 1.00 96.25 73 ASP A C 1
ATOM 591 O O . ASP A 1 73 ? 7.003 -0.763 -14.076 1.00 96.25 73 ASP A O 1
ATOM 595 N N . VAL A 1 74 ? 6.776 -2.990 -13.906 1.00 98.38 74 VAL A N 1
ATOM 596 C CA . VAL A 1 74 ? 5.365 -2.965 -13.510 1.00 98.38 74 VAL A CA 1
ATOM 597 C C . VAL A 1 74 ? 5.237 -3.231 -12.018 1.00 98.38 74 VAL A C 1
ATOM 599 O O . VAL A 1 74 ? 5.712 -4.251 -11.521 1.00 98.38 74 VAL A O 1
ATOM 602 N N . VAL A 1 75 ? 4.544 -2.341 -11.313 1.00 98.81 75 VAL A N 1
ATOM 603 C CA . VAL A 1 75 ? 4.128 -2.515 -9.916 1.00 98.81 75 VAL A CA 1
ATOM 604 C C . VAL A 1 75 ? 2.610 -2.605 -9.866 1.00 98.81 75 VAL A C 1
ATOM 606 O O . VAL A 1 75 ? 1.922 -1.847 -10.550 1.00 98.81 75 VAL A O 1
ATOM 609 N N . LYS A 1 76 ? 2.077 -3.513 -9.050 1.00 98.88 76 LYS A N 1
ATOM 610 C CA . LYS A 1 76 ? 0.647 -3.611 -8.744 1.00 98.88 76 LYS A CA 1
ATOM 611 C C . LYS A 1 76 ? 0.468 -3.843 -7.261 1.00 98.88 76 LYS A C 1
ATOM 613 O O . LYS A 1 76 ? 1.204 -4.622 -6.664 1.00 98.88 76 LYS A O 1
ATOM 618 N N . GLY A 1 77 ? -0.542 -3.223 -6.678 1.00 98.81 77 GLY A N 1
ATOM 619 C CA . GLY A 1 77 ? -0.840 -3.463 -5.282 1.00 98.81 77 GLY A CA 1
ATOM 620 C C . GLY A 1 77 ? -2.215 -2.997 -4.861 1.00 98.81 77 GLY A C 1
ATOM 621 O O . GLY A 1 77 ? -2.981 -2.413 -5.629 1.00 98.81 77 GLY A O 1
ATOM 622 N N . GLN A 1 78 ? -2.518 -3.297 -3.607 1.00 98.81 78 GLN A N 1
ATOM 623 C CA . GLN A 1 78 ? -3.729 -2.878 -2.937 1.00 98.81 78 GLN A CA 1
ATOM 624 C C . GLN A 1 78 ? -3.399 -2.452 -1.512 1.00 98.81 78 GLN A C 1
ATOM 626 O O . GLN A 1 78 ? -2.664 -3.136 -0.799 1.00 98.81 78 GLN A O 1
ATOM 631 N N . TYR A 1 79 ? -4.010 -1.359 -1.070 1.00 98.50 79 TYR A N 1
ATOM 632 C CA . TYR A 1 79 ? -4.068 -0.977 0.335 1.00 98.50 79 TYR A CA 1
ATOM 633 C C . TYR A 1 79 ? -5.520 -0.893 0.804 1.00 98.50 79 TYR A C 1
ATOM 635 O O . TYR A 1 79 ? -6.370 -0.362 0.091 1.00 98.50 79 TYR A O 1
ATOM 643 N N . SER A 1 80 ? -5.815 -1.362 2.016 1.00 98.44 80 SER A N 1
ATOM 644 C CA . SER A 1 80 ? -7.120 -1.169 2.650 1.00 98.44 80 SER A CA 1
ATOM 645 C C . SER A 1 80 ? -6.986 -0.652 4.075 1.00 98.44 80 SER A C 1
ATOM 647 O O . SER A 1 80 ? -6.104 -1.106 4.803 1.00 98.44 80 SER A O 1
ATOM 649 N N . LEU A 1 81 ? -7.884 0.246 4.477 1.00 97.88 81 LEU A N 1
ATOM 650 C CA . LEU A 1 81 ? -7.920 0.870 5.798 1.00 97.88 81 LEU A CA 1
ATOM 651 C C . LEU A 1 81 ? -9.366 1.010 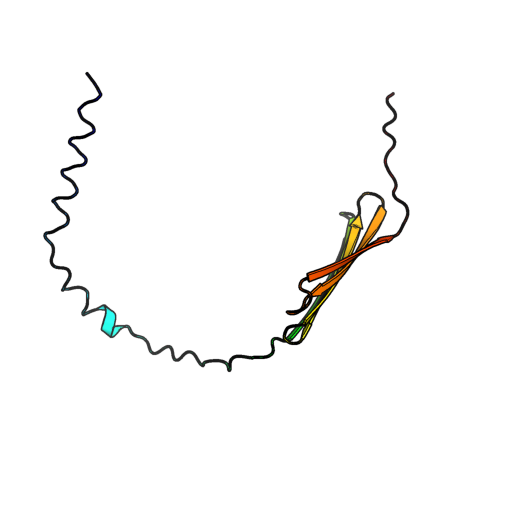6.282 1.00 97.88 81 LEU A C 1
ATOM 653 O O . LEU A 1 81 ? -10.189 1.605 5.580 1.00 97.88 81 LEU A O 1
ATOM 657 N N . LEU A 1 82 ? -9.648 0.520 7.490 1.00 97.31 82 LEU A N 1
ATOM 658 C CA . LEU A 1 82 ? -10.869 0.860 8.215 1.00 97.31 82 LEU A CA 1
ATOM 659 C C . LEU A 1 82 ? -10.762 2.308 8.709 1.00 97.31 82 LEU A C 1
ATOM 661 O O . LEU A 1 82 ? -9.887 2.646 9.504 1.00 97.31 82 LEU A O 1
ATOM 665 N N . GLU A 1 83 ? -11.627 3.172 8.196 1.00 95.81 83 GLU A N 1
ATOM 666 C CA . GLU A 1 83 ? -11.685 4.584 8.545 1.00 95.81 83 GLU A CA 1
ATOM 667 C C . GLU A 1 83 ? -12.431 4.814 9.873 1.00 95.81 83 GLU A C 1
ATOM 669 O O . GLU A 1 83 ? -13.291 4.013 10.254 1.00 95.81 83 GLU A O 1
ATOM 674 N N . PRO A 1 84 ? -12.179 5.945 10.561 1.00 92.56 84 PRO A N 1
ATOM 675 C CA . PRO A 1 84 ? -12.870 6.288 11.808 1.00 92.56 84 PRO A CA 1
ATOM 676 C C . PRO A 1 84 ? -14.395 6.418 11.688 1.00 92.56 84 PRO A C 1
ATOM 678 O O . PRO A 1 84 ? -15.099 6.284 12.683 1.00 92.56 84 PRO A O 1
ATOM 681 N N . ASP A 1 85 ? -14.913 6.684 10.486 1.00 92.56 85 ASP A N 1
ATOM 682 C CA . ASP A 1 85 ? -16.353 6.764 10.209 1.00 92.56 85 ASP A CA 1
ATOM 683 C C . ASP A 1 85 ? -17.012 5.382 10.002 1.00 92.56 85 ASP A C 1
ATOM 685 O O . ASP A 1 85 ? -18.202 5.310 9.692 1.00 92.56 85 ASP A O 1
ATOM 689 N N . GLY A 1 86 ? -16.250 4.291 10.168 1.00 93.75 86 GLY A N 1
ATOM 690 C CA . GLY A 1 86 ? -16.705 2.907 10.025 1.00 93.75 86 GLY A CA 1
ATOM 691 C C . GLY A 1 86 ? -16.656 2.362 8.596 1.00 93.75 86 GLY A C 1
ATOM 692 O O . GLY A 1 86 ? -16.999 1.200 8.367 1.00 93.75 86 GLY A O 1
ATOM 693 N N . THR A 1 87 ? -16.230 3.163 7.621 1.00 96.62 87 THR A N 1
ATOM 694 C CA . THR A 1 87 ? -16.090 2.709 6.234 1.00 96.62 87 THR A CA 1
ATOM 695 C C . THR A 1 87 ? -14.728 2.079 5.961 1.0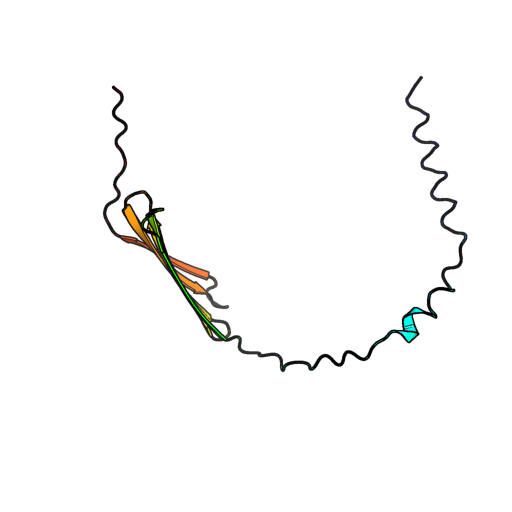0 96.62 87 THR A C 1
ATOM 697 O O . THR A 1 87 ? -13.747 2.326 6.651 1.00 96.62 87 THR A O 1
ATOM 700 N N . MET A 1 88 ? -14.646 1.258 4.921 1.00 97.75 88 MET A N 1
ATOM 701 C CA . MET A 1 88 ? -13.395 0.696 4.425 1.00 97.75 88 MET A CA 1
ATOM 702 C C . MET A 1 88 ? -12.954 1.469 3.183 1.00 97.75 88 MET A C 1
ATOM 704 O O . MET A 1 88 ? -13.647 1.434 2.160 1.00 97.75 88 MET A O 1
ATOM 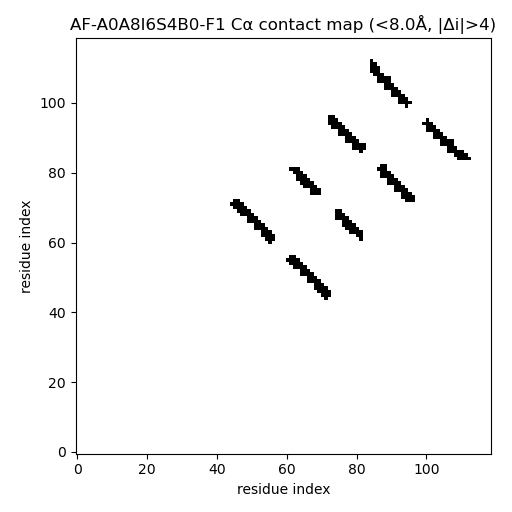708 N N . ARG A 1 89 ? -11.795 2.127 3.243 1.00 98.38 89 ARG A N 1
ATOM 709 C CA . ARG A 1 89 ? -11.102 2.627 2.050 1.00 98.38 89 ARG A CA 1
ATOM 710 C C . ARG A 1 89 ? -10.290 1.483 1.456 1.00 98.38 89 ARG A C 1
ATOM 712 O O . ARG A 1 89 ? -9.510 0.867 2.169 1.00 98.38 89 ARG A O 1
ATOM 719 N N . ILE A 1 90 ? -10.447 1.231 0.163 1.00 98.62 90 ILE A N 1
ATOM 720 C CA . ILE A 1 90 ? -9.653 0.285 -0.626 1.00 98.62 90 ILE A CA 1
ATOM 721 C C . ILE A 1 90 ? -9.029 1.073 -1.773 1.00 98.62 90 ILE A C 1
ATOM 723 O O . ILE A 1 90 ? -9.728 1.823 -2.451 1.00 98.62 90 ILE A O 1
ATOM 727 N N . VAL A 1 91 ? -7.724 0.939 -1.962 1.00 98.81 91 VAL A N 1
ATOM 728 C CA . VAL A 1 91 ? -6.968 1.578 -3.037 1.00 98.81 91 VAL A CA 1
ATOM 729 C C . VAL A 1 91 ? -6.302 0.476 -3.837 1.00 98.81 91 VAL A C 1
ATOM 731 O O . VAL A 1 91 ? -5.353 -0.123 -3.347 1.00 98.81 91 VAL A O 1
ATOM 734 N N . ASP A 1 92 ? -6.793 0.221 -5.042 1.00 98.81 92 ASP A N 1
ATOM 735 C CA . ASP A 1 92 ? -6.137 -0.652 -6.015 1.00 98.81 92 ASP A CA 1
ATO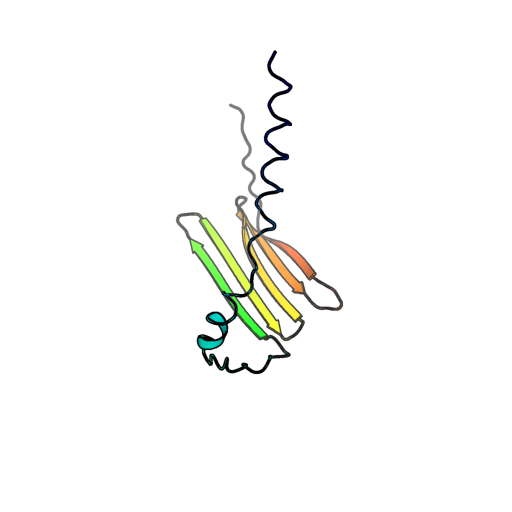M 736 C C . ASP A 1 92 ? -5.250 0.219 -6.903 1.00 98.81 92 ASP A C 1
ATOM 738 O O . ASP A 1 92 ? -5.726 1.215 -7.451 1.00 98.81 92 ASP A O 1
ATOM 742 N N . TYR A 1 93 ? -3.968 -0.108 -7.032 1.00 98.75 93 TYR A N 1
ATOM 743 C CA . TYR A 1 93 ? -3.017 0.728 -7.755 1.00 98.75 93 TYR A CA 1
ATOM 744 C C . TYR A 1 93 ? -2.083 -0.064 -8.663 1.00 98.75 93 TYR A C 1
ATOM 746 O O . TYR A 1 93 ? -1.825 -1.253 -8.474 1.00 98.75 93 TYR A O 1
ATOM 754 N N . SER A 1 94 ? -1.564 0.636 -9.666 1.00 98.81 94 SER A N 1
ATOM 755 C CA . SER A 1 94 ? -0.559 0.140 -10.598 1.00 98.81 94 SER A CA 1
ATOM 756 C C . SER A 1 94 ? 0.401 1.255 -10.994 1.00 98.81 94 SER A C 1
ATOM 758 O O . SER A 1 94 ? 0.020 2.427 -10.991 1.00 98.81 94 SER A O 1
ATOM 760 N N . ALA A 1 95 ? 1.636 0.903 -11.335 1.00 98.69 95 ALA A N 1
ATOM 761 C CA . ALA A 1 95 ? 2.598 1.828 -11.912 1.00 98.69 95 ALA A CA 1
ATOM 762 C C . ALA A 1 95 ? 3.411 1.141 -13.008 1.00 98.69 95 ALA A C 1
ATOM 764 O O . ALA A 1 95 ? 3.837 0.001 -12.830 1.00 98.69 95 ALA A O 1
ATOM 765 N N . ASP A 1 96 ? 3.629 1.844 -14.117 1.00 98.25 96 ASP A N 1
ATOM 766 C CA . ASP A 1 96 ? 4.517 1.423 -15.199 1.00 98.25 96 ASP A CA 1
ATOM 767 C C . ASP A 1 96 ? 5.144 2.641 -15.911 1.00 98.25 96 ASP A C 1
ATOM 769 O O . ASP A 1 96 ? 4.747 3.788 -15.682 1.00 98.25 96 ASP A O 1
ATOM 773 N N . ASN A 1 97 ? 6.131 2.399 -16.778 1.00 96.19 97 ASN A N 1
ATOM 774 C CA . ASN A 1 97 ? 6.870 3.454 -17.485 1.00 96.19 97 ASN A CA 1
ATOM 775 C C . ASN A 1 97 ? 6.045 4.205 -18.552 1.00 96.19 97 ASN A C 1
ATOM 777 O O . ASN A 1 97 ? 6.466 5.269 -19.003 1.00 96.19 97 ASN A O 1
ATOM 781 N N . HIS A 1 98 ? 4.899 3.669 -18.980 1.00 97.56 98 HIS A N 1
ATOM 782 C CA . HIS A 1 98 ? 4.063 4.249 -20.033 1.00 97.56 98 HIS A CA 1
ATOM 783 C C . HIS A 1 98 ? 2.911 5.090 -19.472 1.00 97.56 98 HIS A C 1
ATOM 785 O O . HIS A 1 98 ? 2.657 6.191 -19.955 1.00 97.56 98 HIS A O 1
ATOM 791 N N . ASN A 1 99 ? 2.217 4.575 -18.460 1.00 97.50 99 ASN A N 1
ATOM 792 C CA . ASN A 1 99 ? 1.012 5.151 -17.870 1.00 97.50 99 ASN A CA 1
ATOM 793 C C . ASN A 1 99 ? 1.295 5.892 -16.556 1.00 97.50 99 ASN A C 1
ATOM 795 O O . ASN A 1 99 ? 0.414 6.587 -16.047 1.00 97.50 99 ASN A O 1
ATOM 799 N N . GLY A 1 100 ? 2.495 5.735 -15.988 1.00 98.00 100 GLY A N 1
ATOM 800 C CA . GLY A 1 100 ? 2.820 6.238 -14.659 1.00 98.00 100 GLY A CA 1
ATOM 801 C C . GLY A 1 100 ? 1.994 5.549 -13.570 1.00 98.00 100 GLY A C 1
ATOM 802 O O . GLY A 1 100 ? 1.485 4.443 -13.750 1.00 98.00 100 GLY A O 1
ATOM 803 N N . PHE A 1 101 ? 1.861 6.207 -12.419 1.00 98.50 101 PHE A N 1
ATOM 804 C CA . PHE A 1 101 ? 1.061 5.708 -11.303 1.00 98.50 101 PHE A CA 1
ATOM 805 C C . PHE A 1 101 ? -0.434 5.974 -11.519 1.00 98.50 101 PHE A C 1
ATOM 807 O O . PHE A 1 101 ? -0.843 7.111 -11.748 1.00 98.50 101 PHE A O 1
ATOM 814 N N . ASN A 1 102 ? -1.251 4.934 -11.368 1.00 98.50 102 ASN A N 1
ATOM 815 C CA . ASN A 1 102 ? -2.706 4.993 -11.446 1.00 98.50 102 ASN A CA 1
ATOM 816 C C . ASN A 1 102 ? -3.322 4.261 -10.253 1.00 98.50 102 ASN A C 1
ATOM 818 O O . ASN A 1 102 ? -2.880 3.166 -9.905 1.00 98.50 102 ASN A O 1
ATOM 822 N N . ALA A 1 103 ? -4.367 4.838 -9.657 1.00 98.50 103 ALA A N 1
ATOM 823 C CA . ALA A 1 103 ? -5.062 4.247 -8.521 1.00 98.50 103 ALA A CA 1
ATOM 824 C C . ALA A 1 103 ? -6.579 4.429 -8.613 1.00 98.50 103 ALA A C 1
ATOM 826 O O . ALA A 1 103 ? -7.073 5.492 -8.993 1.00 98.50 103 ALA A O 1
ATOM 827 N N . VAL A 1 104 ? -7.316 3.401 -8.203 1.00 98.62 104 VAL A N 1
ATOM 828 C CA . VAL A 1 104 ? -8.768 3.423 -8.031 1.00 98.62 104 VAL A CA 1
ATOM 829 C C . VAL A 1 104 ? -9.070 3.341 -6.543 1.00 98.62 104 VAL A C 1
ATOM 831 O O . VAL A 1 104 ? -8.723 2.368 -5.876 1.00 98.62 104 VAL A O 1
ATOM 834 N N . VAL A 1 105 ? -9.731 4.372 -6.018 1.00 98.31 105 VAL A N 1
ATOM 835 C CA . VAL A 1 105 ? -10.126 4.434 -4.609 1.00 98.31 105 VAL A CA 1
ATOM 836 C C . VAL A 1 105 ? -11.600 4.077 -4.481 1.00 98.31 105 VAL A C 1
ATOM 838 O O . VAL A 1 105 ? -12.468 4.778 -4.996 1.00 98.31 105 VAL A O 1
ATOM 841 N N . THR A 1 106 ? -11.885 3.007 -3.749 1.00 98.12 106 THR A N 1
ATOM 842 C CA . THR A 1 106 ? -13.239 2.569 -3.414 1.00 98.12 106 THR A CA 1
ATOM 843 C C . THR A 1 106 ? -13.492 2.769 -1.926 1.00 98.12 106 THR A C 1
ATOM 845 O O . THR A 1 106 ? -12.681 2.377 -1.091 1.00 98.12 106 THR A O 1
ATOM 848 N N . LYS A 1 107 ? -14.651 3.332 -1.579 1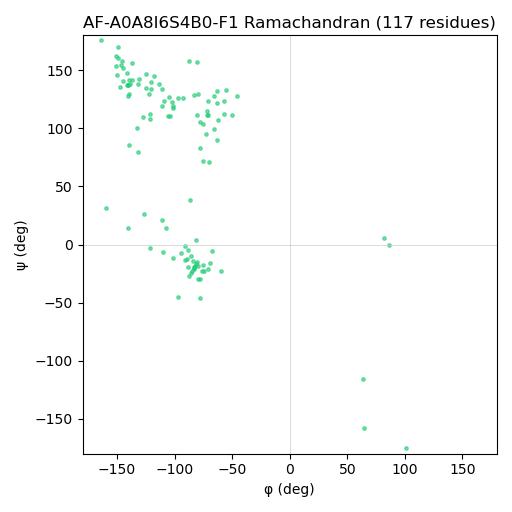.00 97.44 107 LYS A N 1
ATOM 849 C CA . LYS A 1 107 ? -15.135 3.427 -0.198 1.00 97.44 107 LYS A CA 1
ATOM 850 C C . LYS A 1 107 ? -16.314 2.469 -0.019 1.00 97.44 107 LYS A C 1
ATOM 852 O O . LYS A 1 107 ? -17.272 2.539 -0.785 1.00 97.44 107 LYS A O 1
ATOM 857 N N . ARG A 1 108 ? -16.237 1.544 0.942 1.00 95.25 108 ARG A N 1
ATOM 858 C CA . ARG A 1 108 ? -17.293 0.553 1.238 1.00 95.25 108 ARG A CA 1
ATOM 859 C C . ARG A 1 108 ? -17.840 0.740 2.653 1.00 95.25 108 ARG A C 1
ATOM 861 O O . ARG A 1 108 ? -17.076 1.029 3.564 1.00 95.25 108 ARG A O 1
ATOM 868 N N . GLY A 1 109 ? -19.135 0.502 2.846 1.00 91.38 109 GLY A N 1
ATOM 869 C CA . GLY A 1 109 ? -19.802 0.608 4.150 1.00 91.38 109 GLY A CA 1
ATOM 870 C C . GLY A 1 109 ? -20.590 1.907 4.335 1.00 91.38 109 GLY A C 1
ATOM 871 O O . GLY A 1 109 ? -20.723 2.704 3.407 1.00 91.38 109 GLY A O 1
ATOM 872 N N . HIS A 1 110 ? -21.135 2.096 5.537 1.00 83.88 110 HIS A N 1
ATOM 873 C CA . HIS A 1 110 ? -21.920 3.275 5.902 1.00 83.88 110 HIS A CA 1
ATOM 874 C C . HIS A 1 110 ? -21.078 4.230 6.741 1.00 83.88 110 HIS A C 1
ATOM 876 O O . HIS A 1 110 ? -20.586 3.842 7.795 1.00 83.88 110 HIS A O 1
ATOM 882 N N . SER A 1 111 ? -20.943 5.473 6.275 1.00 82.56 111 SER A N 1
ATOM 883 C CA . SER A 1 111 ? -20.301 6.532 7.052 1.00 82.56 111 SER A CA 1
ATOM 884 C C . SER A 1 111 ? -21.203 6.935 8.213 1.00 82.56 111 SER A C 1
ATOM 886 O O . SER A 1 111 ? -22.352 7.329 7.994 1.00 82.56 111 SER A O 1
ATOM 888 N N . VAL A 1 112 ? -20.688 6.852 9.437 1.00 80.75 112 VAL A N 1
ATOM 889 C CA . VAL A 1 112 ? -21.353 7.377 10.629 1.00 80.75 112 VAL A CA 1
ATOM 890 C C . VAL A 1 112 ? -20.655 8.667 11.034 1.00 80.75 112 VAL A C 1
ATOM 892 O O . VAL A 1 112 ? -19.519 8.663 11.502 1.00 80.75 112 VAL A O 1
ATOM 895 N N . HIS A 1 113 ? -21.350 9.788 10.866 1.00 72.94 113 HIS A N 1
ATOM 896 C CA . HIS A 1 113 ? -20.887 11.076 11.368 1.00 72.94 113 HIS A CA 1
ATOM 897 C C . HIS A 1 113 ? -21.552 11.362 12.719 1.00 72.94 113 HIS A C 1
ATOM 899 O O . HIS A 1 113 ? -22.784 11.324 12.797 1.00 72.94 113 HIS A O 1
ATOM 905 N N . PRO A 1 114 ? -20.786 11.650 13.788 1.00 70.94 114 PRO A N 1
ATOM 906 C CA . PRO A 1 114 ? -21.375 12.059 15.054 1.00 70.94 114 PRO A CA 1
ATOM 907 C C . PRO A 1 114 ? -22.126 13.382 14.865 1.00 70.94 114 PRO A C 1
ATOM 909 O O . PRO A 1 114 ? -21.554 14.391 14.451 1.00 70.94 114 PRO A O 1
ATOM 912 N N . VAL A 1 115 ? -23.424 13.380 15.168 1.00 71.06 115 VAL A N 1
ATOM 913 C CA . VAL A 1 115 ? -24.222 14.607 15.225 1.00 71.06 115 VAL A CA 1
ATOM 914 C C . VAL A 1 115 ? -23.900 15.285 16.552 1.00 71.06 115 VAL A C 1
ATOM 916 O O . VAL A 1 115 ? -24.332 14.826 17.609 1.00 71.06 115 VAL A O 1
ATOM 919 N N . HIS A 1 116 ? -23.120 16.366 16.513 1.00 65.19 116 HIS A N 1
ATOM 920 C CA . HIS A 1 116 ? -22.918 17.206 17.691 1.00 65.19 116 HIS A CA 1
ATOM 921 C C . HIS A 1 116 ? -24.247 17.873 18.058 1.00 65.19 116 HIS A C 1
ATOM 923 O O . HIS A 1 116 ? -24.660 18.858 17.450 1.00 65.19 116 HIS A O 1
ATOM 929 N N . SER A 1 117 ? -24.931 17.301 19.046 1.00 69.88 117 SER A N 1
ATOM 930 C CA . SER A 1 117 ? -26.100 17.916 19.665 1.00 69.88 117 SER A CA 1
ATOM 931 C C . SER A 1 117 ? -25.591 18.943 20.672 1.00 69.88 117 SER A C 1
ATOM 933 O O . SER A 1 117 ? -24.960 18.572 21.661 1.00 69.88 117 SER A O 1
ATOM 935 N N . TYR A 1 118 ? -25.803 20.230 20.397 1.00 57.94 118 TYR A N 1
ATOM 936 C CA . TYR A 1 118 ? -25.600 21.274 21.397 1.00 57.94 118 TYR A CA 1
ATOM 937 C C . TYR A 1 118 ? -26.732 21.156 22.425 1.00 57.94 118 TYR A C 1
ATOM 939 O O . TYR A 1 118 ? -27.894 21.380 22.083 1.00 57.94 118 TYR A O 1
ATOM 947 N N . HIS A 1 119 ? -26.389 20.757 23.648 1.00 60.28 119 HIS A N 1
ATOM 948 C CA . HIS A 1 119 ? -27.247 20.845 24.830 1.00 60.28 119 HIS A CA 1
ATOM 949 C C . HIS A 1 119 ? -26.738 21.957 25.741 1.00 60.28 119 HIS A C 1
ATOM 951 O O . HIS A 1 119 ? -25.497 22.093 25.846 1.00 60.28 119 HIS A O 1
#

Foldseek 3Di:
DPPPPPVVVVVVVVVVPPPDDPPPPPVPVVVPPDPPPPPPDPPPQWDWDKDKDWDDDPVVRWTKIKIWIGTRQKIWIKIWTQDPQRKIWIKTWMAGPPPGIDIDIDIDDDGHDDDPDDD

Secondary structure (DSSP, 8-state):
--SSSTTTTTSTTTTTTT-S-TTSSHHHHGGG------------SS-EEEEEEEEE-TTT--EEEEEEEEETTEEEEEEEEE-TTSPEEEEEEEEETTTEEEEEEEEES----------

Mean predicted aligned error: 16.23 Å

Radius of gyration: 31.13 Å; Cα contacts (8 Å, |Δi|>4): 148; chains: 1; bounding box: 81×63×45 Å

InterPro domains:
  IPR000618 Insect cuticle protein [PF00379] (43-108)
  IPR000618 Insect cuticle protein [PR00947] (47-58)
  IPR000618 Insect cuticle protein [PR00947] (75-86)
  IPR000618 Insect cuticle protein [PR00947] (86-97)
  IPR000618 Insect cuticle protein [PS51155] (46-117)
  IPR031311 Chitin-binding type R&R consensus [PS00233] (77-103)
  IPR051217 Insect Cuticle Structural [PTHR12236] (34-118)

Solvent-accessible surface area (backbone atoms only — not comparable to full-atom values): 7580 Å² total; per-residue (Å²): 144,87,83,73,71,77,67,67,67,65,66,62,66,65,73,71,72,80,79,71,86,88,71,80,69,66,72,68,61,71,79,67,72,70,86,75,77,72,79,76,72,78,81,71,91,59,49,70,52,72,54,70,54,73,47,79,39,84,87,84,62,50,37,37,38,38,35,43,38,34,57,52,70,37,36,40,36,39,40,35,39,59,41,96,38,65,22,36,43,35,36,44,36,39,32,34,91,86,77,41,78,47,72,50,78,46,79,44,77,64,76,57,77,86,79,85,76,89,125

Nearest PDB structures (foldseek):
  4bbo-assembly1_D  TM=5.855E-01  e=4.015E-01  Bradyrhizobium japonicum
  2y32-assembly1_D  TM=5.966E-01  e=6.850E-01  Bradyrhizobium japonicum

pLDDT: mean 78.97, std 21.25, range [41.59, 98.88]

Sequence (119 aa):
MAQFFKVALFAALVALCTAFPVEYLAELDYALADQHQHEQEPYNHHPKYSFNYGVKDTHTGDVKHHSEERDGDVVKGQYSLLEPDGTMRIVDYSADNHNGFNAVVTKRGHSVHPVHSYH

Organism: Cimex lectularius (NCBI:txid79782)